Protein AF-A0A2G5UIC1-F1 (afdb_monomer)

Secondary structure (DSSP, 8-state):
-PPPPHHHHHHHHHH-SEEEETTS-EEES-EEEEEETTT-EETTEEHHHHHHHHHS---S-TTSEEEE-TT--EEEGGGEEE---------------------------------------PPP-

Radius of gyration: 24.93 Å; Cα contacts (8 Å, |Δi|>4): 134; chains: 1; bounding box: 72×33×48 Å

Solvent-accessible surface area (backbone atoms only — not comparable to full-atom values): 8379 Å² total; per-residue (Å²): 132,87,79,81,50,73,66,58,54,46,49,57,37,70,76,48,66,62,29,40,34,82,82,72,48,73,38,53,62,44,40,80,37,93,53,29,28,58,72,41,71,46,99,90,38,29,40,44,58,48,42,29,72,75,70,72,45,82,66,91,57,50,78,37,49,18,34,28,34,84,87,68,52,76,42,57,49,93,46,49,51,65,77,81,74,80,83,70,71,87,73,76,83,79,77,82,89,85,84,89,84,86,88,84,86,82,90,81,90,80,89,88,81,83,86,83,73,89,82,84,83,82,84,82,132

Nearest PDB structures (foldseek):
  5w6v-assembly1_A  TM=6.778E-01  e=3.056E-02  Homo sapiens
  4z4e-assembly1_A  TM=6.387E-01  e=1.343E-01  Homo sapiens
  4z4i-assembly1_A  TM=5.946E-01  e=1.107E-01  Homo sapiens
  4z4d-assembly1_A  TM=5.907E-01  e=3.101E-01  Homo sapiens
  4w5o-assembly1_A  TM=5.885E-01  e=4.563E-01  Homo sapiens

pLDDT: mean 73.8, std 20.63, range [31.64, 95.12]

Organism: NCBI:txid1611254

Sequence (125 aa):
MNQSTIDEISNNMAEHDLWYSLTTKIINTPRLSKLKLHTVKVNGRSLSDDIKISYGVDTEHPQSLTVIDKGGHHYALEFVWVRLTDNEEEENLESEDEEEMFEDEEEELFKDYEVFEEEEYEFRR

Mean predicted aligned error: 15.74 Å

Foldseek 3Di:
DDDDDPVRVQVVLQVDQWKAFPVRDTAGSKGWDPDFQQRDDDPRGGNQVVCCVVPVDGDPGRRDTWIAGPVGDTGDPVGMDDDDDPPPDPPPPDDDDDDDDDDDDDDDDDDDDDDPDDDDDDDDD

Structure (mmCIF, N/CA/C/O backbone):
data_AF-A0A2G5UIC1-F1
#
_entry.id   AF-A0A2G5UIC1-F1
#
loop_
_atom_site.group_PDB
_atom_site.id
_atom_site.type_symbol
_atom_site.label_atom_id
_atom_site.label_alt_id
_atom_site.label_comp_id
_atom_site.label_asym_id
_atom_site.label_entity_id
_atom_site.label_seq_id
_atom_site.pdbx_PDB_ins_code
_atom_site.Cartn_x
_atom_site.Cartn_y
_atom_site.Cartn_z
_atom_site.occupancy
_atom_site.B_iso_or_equiv
_atom_site.auth_seq_id
_atom_site.auth_comp_id
_atom_site.auth_asym_id
_atom_site.auth_atom_id
_atom_site.pdbx_PDB_model_num
ATOM 1 N N . MET A 1 1 ? -8.088 21.741 5.957 1.00 46.69 1 MET A N 1
ATOM 2 C CA . MET A 1 1 ? -8.331 20.311 6.234 1.00 46.69 1 MET A CA 1
ATOM 3 C C . MET A 1 1 ? -7.369 19.900 7.333 1.00 46.69 1 MET A C 1
ATOM 5 O O . MET A 1 1 ? -6.188 20.196 7.191 1.00 46.69 1 MET A O 1
ATOM 9 N N . ASN A 1 2 ? -7.853 19.324 8.435 1.00 63.28 2 ASN A N 1
ATOM 10 C CA . ASN A 1 2 ? -6.964 18.761 9.454 1.00 63.28 2 ASN A CA 1
ATOM 11 C C . ASN A 1 2 ? -6.348 17.481 8.890 1.00 63.28 2 ASN A C 1
ATOM 13 O O . ASN A 1 2 ? -7.064 16.634 8.365 1.00 63.28 2 ASN A O 1
ATOM 17 N N . GLN A 1 3 ? -5.025 17.382 8.941 1.00 73.00 3 GLN A N 1
ATOM 18 C CA . GLN A 1 3 ? -4.309 16.191 8.507 1.00 73.00 3 GLN A CA 1
ATOM 19 C C . GLN A 1 3 ? -4.434 15.129 9.600 1.00 73.00 3 GLN A C 1
ATOM 21 O O . GLN A 1 3 ? -4.058 15.395 10.741 1.00 73.00 3 GLN A O 1
ATOM 26 N N . SER A 1 4 ? -4.968 13.955 9.259 1.00 78.06 4 SER A N 1
ATOM 27 C CA . SER A 1 4 ? -5.080 12.846 10.207 1.00 78.06 4 SER A CA 1
ATOM 28 C C . SER A 1 4 ? -3.708 12.373 10.674 1.00 78.06 4 SER A C 1
ATOM 30 O O . SER A 1 4 ? -2.748 12.323 9.895 1.00 78.06 4 SER A O 1
ATOM 32 N N . THR A 1 5 ? -3.607 12.021 11.952 1.00 85.38 5 THR A N 1
ATOM 33 C CA . THR A 1 5 ? -2.365 11.498 12.532 1.00 85.38 5 THR A CA 1
ATOM 34 C C . THR A 1 5 ? -2.133 10.032 12.141 1.00 85.38 5 THR A C 1
ATOM 36 O O . THR A 1 5 ? -3.043 9.318 11.726 1.00 85.38 5 THR A O 1
ATOM 39 N N . ILE A 1 6 ? -0.890 9.552 12.271 1.00 81.19 6 ILE A N 1
ATOM 40 C CA . ILE A 1 6 ? -0.548 8.139 12.011 1.00 81.19 6 ILE A CA 1
ATOM 41 C C . ILE A 1 6 ? -1.331 7.196 12.939 1.00 81.19 6 ILE A C 1
ATOM 43 O O . ILE A 1 6 ? -1.733 6.109 12.516 1.00 81.19 6 ILE A O 1
ATOM 47 N N . ASP A 1 7 ? -1.553 7.616 14.183 1.00 82.69 7 ASP A N 1
ATOM 48 C CA . ASP A 1 7 ? -2.280 6.831 15.178 1.00 82.69 7 ASP A CA 1
ATOM 49 C C . ASP A 1 7 ? -3.768 6.734 14.817 1.00 82.69 7 ASP A C 1
ATOM 51 O O . ASP A 1 7 ? -4.333 5.647 14.867 1.00 82.69 7 ASP A O 1
ATOM 55 N N . GLU A 1 8 ? -4.379 7.825 14.342 1.00 83.69 8 GLU A N 1
ATOM 56 C CA . GLU A 1 8 ? -5.756 7.817 13.822 1.00 83.69 8 GLU A CA 1
ATOM 57 C C . GLU A 1 8 ? -5.919 6.860 12.636 1.00 83.69 8 GLU A C 1
ATOM 59 O O . GLU A 1 8 ? -6.839 6.047 12.620 1.00 83.69 8 GLU A O 1
ATOM 64 N N . ILE A 1 9 ? -4.996 6.898 11.667 1.00 80.25 9 ILE A N 1
ATOM 65 C CA . ILE A 1 9 ? -5.026 5.984 10.513 1.00 80.25 9 ILE A CA 1
ATOM 66 C C . ILE A 1 9 ? -4.903 4.529 10.979 1.00 80.25 9 ILE A C 1
ATOM 68 O O . ILE A 1 9 ? -5.600 3.649 10.476 1.00 80.25 9 ILE A O 1
ATOM 72 N N . SER A 1 10 ? -4.024 4.274 11.949 1.00 80.62 10 SER A N 1
ATOM 73 C CA . SER A 1 10 ? -3.810 2.930 12.491 1.00 80.62 10 SER A CA 1
ATOM 74 C C . SER A 1 10 ? -5.035 2.410 13.248 1.00 80.62 10 SER A C 1
ATOM 76 O O . SER A 1 10 ? -5.351 1.229 13.126 1.00 80.62 10 SER A O 1
ATOM 78 N N . ASN A 1 11 ? -5.735 3.276 13.986 1.00 83.12 11 ASN A N 1
ATOM 79 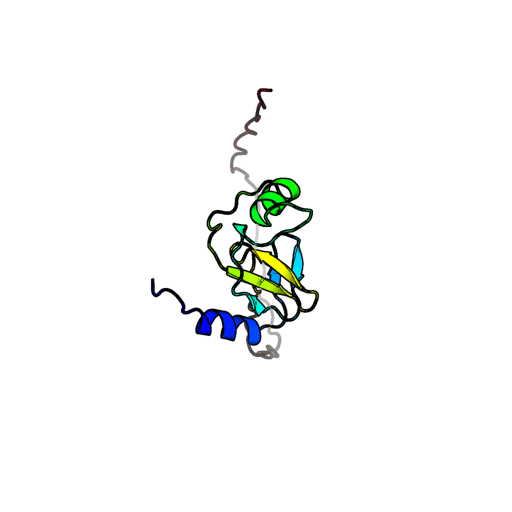C CA . ASN A 1 11 ? -6.969 2.922 14.690 1.00 83.12 11 ASN A CA 1
ATOM 80 C C . ASN A 1 11 ? -8.097 2.597 13.703 1.00 83.12 11 ASN A C 1
ATOM 82 O O . ASN A 1 11 ? -8.680 1.522 13.802 1.00 83.12 11 ASN A O 1
ATOM 86 N N . ASN A 1 12 ? -8.314 3.432 12.681 1.00 80.75 12 ASN A N 1
ATOM 87 C CA . ASN A 1 12 ? -9.315 3.164 11.640 1.00 80.75 12 ASN A CA 1
ATOM 88 C C . ASN A 1 12 ? -9.062 1.819 10.934 1.00 80.75 12 ASN A C 1
ATOM 90 O O . ASN A 1 12 ? -9.995 1.076 10.639 1.00 80.75 12 ASN A O 1
ATOM 94 N N . MET A 1 13 ? -7.792 1.470 10.686 1.00 79.00 13 MET A N 1
ATOM 95 C CA . MET A 1 13 ? -7.415 0.166 10.120 1.00 79.00 13 MET A CA 1
ATOM 96 C C . MET A 1 13 ? -7.750 -1.023 11.018 1.00 79.00 13 MET A C 1
ATOM 98 O O . MET A 1 13 ? -7.955 -2.118 10.501 1.00 79.00 13 MET A O 1
ATOM 102 N N . ALA A 1 14 ? -7.798 -0.829 12.334 1.00 78.75 14 ALA A N 1
ATOM 103 C CA . ALA A 1 14 ? -8.149 -1.876 13.284 1.00 78.75 14 ALA A CA 1
ATOM 104 C C . ALA A 1 14 ? -9.667 -2.035 13.477 1.00 78.75 14 ALA A C 1
ATOM 106 O O . ALA A 1 14 ? -10.101 -3.104 13.896 1.00 78.75 14 ALA A O 1
ATOM 107 N N . GLU A 1 15 ? -10.459 -0.998 13.192 1.00 81.62 15 GLU A N 1
ATOM 108 C CA . GLU A 1 15 ? -11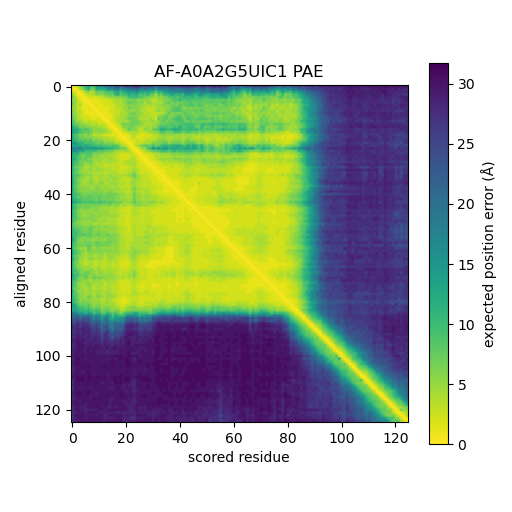.918 -0.995 13.381 1.00 81.62 15 GLU A CA 1
ATOM 109 C C . GLU A 1 15 ? -12.682 -1.695 12.249 1.00 81.62 15 GLU A C 1
ATOM 111 O O . GLU A 1 15 ? -13.792 -2.182 12.460 1.00 81.62 15 GLU A O 1
ATOM 116 N N . HIS A 1 16 ? -12.086 -1.790 11.060 1.00 78.25 16 HIS A N 1
ATOM 117 C CA . HIS A 1 16 ? -12.709 -2.418 9.898 1.00 78.25 16 HIS A CA 1
ATOM 118 C C . HIS A 1 16 ? -11.911 -3.625 9.409 1.00 78.25 16 HIS A C 1
ATOM 120 O O . HIS A 1 16 ? -10.720 -3.522 9.116 1.00 78.25 16 HIS A O 1
ATOM 126 N N . ASP A 1 17 ? -12.592 -4.757 9.232 1.00 70.75 17 ASP A N 1
ATOM 127 C CA . ASP A 1 17 ? -11.952 -6.015 8.831 1.00 70.75 17 ASP A CA 1
ATOM 128 C C . ASP A 1 17 ? -11.717 -6.140 7.317 1.00 70.75 17 ASP A C 1
ATOM 130 O O . ASP A 1 17 ? -10.853 -6.907 6.882 1.00 70.75 17 ASP A O 1
ATOM 134 N N . LEU A 1 18 ? -12.477 -5.395 6.507 1.00 78.38 18 LEU A N 1
ATOM 135 C CA . LEU A 1 18 ? -12.500 -5.525 5.050 1.00 78.38 18 LEU A CA 1
ATOM 136 C C . LEU A 1 18 ? -11.966 -4.271 4.370 1.00 78.38 18 LEU A C 1
ATOM 138 O O . LEU A 1 18 ? -12.665 -3.272 4.215 1.00 78.38 18 LEU A O 1
ATOM 142 N N . TRP A 1 19 ? -10.725 -4.362 3.908 1.00 88.12 19 TRP A N 1
ATOM 143 C CA . TRP A 1 19 ? -10.077 -3.308 3.143 1.00 88.12 19 TRP A CA 1
ATOM 144 C C . TRP A 1 19 ? -9.826 -3.771 1.721 1.00 88.12 19 TRP A C 1
ATOM 146 O O . TRP A 1 19 ? -9.560 -4.941 1.466 1.00 88.12 19 TRP A O 1
ATOM 156 N N . TYR A 1 20 ? -9.900 -2.849 0.782 1.00 87.44 20 TYR A N 1
ATOM 157 C CA . TYR A 1 20 ? -9.743 -3.098 -0.638 1.00 87.44 20 TYR A CA 1
ATOM 158 C C . TYR A 1 20 ? -8.473 -2.425 -1.139 1.00 87.44 20 TYR A C 1
ATOM 160 O O . TYR A 1 20 ? -7.996 -1.447 -0.566 1.00 87.44 20 TYR A O 1
ATOM 168 N N . SER A 1 21 ? -7.919 -2.977 -2.213 1.00 90.00 21 SER A N 1
ATOM 169 C CA . SER A 1 21 ? -6.722 -2.463 -2.872 1.00 90.00 21 SER A CA 1
ATOM 170 C C . SER A 1 21 ? -6.951 -2.311 -4.368 1.00 90.00 21 SER A C 1
ATOM 172 O O . SER A 1 21 ? -7.836 -2.967 -4.923 1.00 90.00 21 SER A O 1
ATOM 174 N N . LEU A 1 22 ? -6.076 -1.552 -5.040 1.00 86.06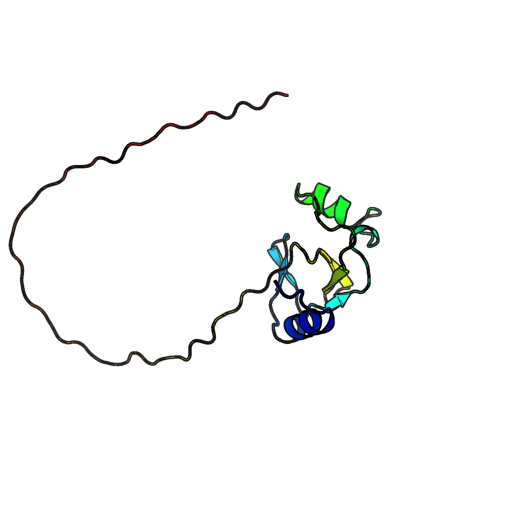 22 LEU A N 1
ATOM 175 C CA . LEU A 1 22 ? -6.035 -1.436 -6.510 1.00 86.06 22 LEU A CA 1
ATOM 176 C C . LEU A 1 22 ? -6.152 -2.786 -7.231 1.00 86.06 22 LEU A C 1
ATOM 178 O O . LEU A 1 22 ? -6.727 -2.890 -8.306 1.00 86.06 22 LEU A O 1
ATOM 182 N N . THR A 1 23 ? -5.609 -3.835 -6.616 1.00 70.12 23 THR A N 1
ATOM 183 C CA . THR A 1 23 ? -5.552 -5.191 -7.171 1.00 70.12 23 THR A CA 1
ATOM 184 C C . THR A 1 23 ? -6.875 -5.957 -7.065 1.00 70.12 23 THR A C 1
ATOM 186 O O . THR A 1 23 ? -6.885 -7.159 -7.315 1.00 70.12 23 THR A O 1
ATOM 189 N N . THR A 1 24 ? -7.945 -5.291 -6.605 1.00 60.41 24 THR A N 1
ATOM 190 C CA . THR A 1 24 ? -9.275 -5.825 -6.239 1.00 60.41 24 THR A CA 1
ATOM 191 C C . THR A 1 24 ? -9.268 -6.945 -5.195 1.00 60.41 24 THR A C 1
ATOM 193 O O . THR A 1 24 ? -10.323 -7.431 -4.788 1.00 60.41 24 THR A O 1
ATOM 196 N N . LYS A 1 25 ? -8.091 -7.314 -4.676 1.00 78.62 25 LYS A N 1
ATOM 197 C CA . LYS A 1 25 ? -7.949 -8.223 -3.542 1.00 78.62 25 LYS A CA 1
ATOM 198 C C . LYS A 1 25 ? -8.331 -7.519 -2.250 1.00 78.62 25 LYS A C 1
ATOM 200 O O . LYS A 1 25 ? -7.868 -6.407 -1.977 1.00 78.62 25 LYS A O 1
ATOM 205 N N . ILE A 1 26 ? -9.123 -8.230 -1.453 1.00 85.56 26 ILE A N 1
ATOM 206 C CA . ILE A 1 26 ? -9.422 -7.872 -0.072 1.00 85.56 26 ILE A CA 1
ATOM 207 C C . ILE A 1 26 ? -8.147 -8.051 0.762 1.00 85.56 26 ILE A C 1
ATOM 209 O O . ILE A 1 26 ? -7.544 -9.127 0.779 1.00 85.56 26 ILE A O 1
ATO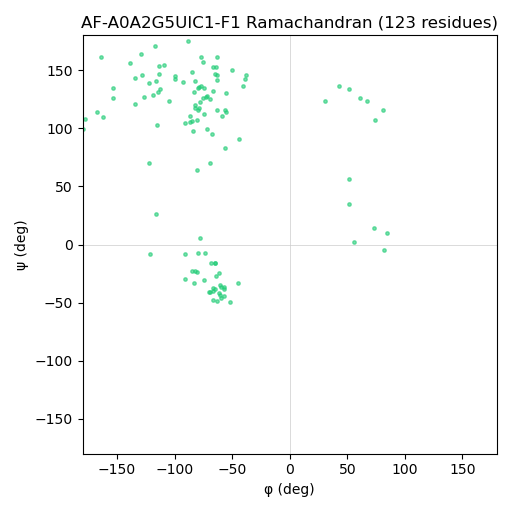M 213 N N . ILE A 1 27 ? -7.747 -6.990 1.454 1.00 88.06 27 ILE A N 1
ATOM 214 C CA . ILE A 1 27 ? -6.681 -6.972 2.448 1.00 88.06 27 ILE A CA 1
ATOM 215 C C . ILE A 1 27 ? -7.308 -7.356 3.788 1.00 88.06 27 ILE A C 1
ATOM 217 O O . ILE A 1 27 ? -7.992 -6.558 4.423 1.00 88.06 27 ILE A O 1
ATOM 221 N N . ASN A 1 28 ? -7.055 -8.585 4.227 1.00 84.00 28 ASN A N 1
ATOM 222 C CA . ASN A 1 28 ? -7.494 -9.041 5.542 1.00 84.00 28 ASN A CA 1
ATOM 223 C C . ASN A 1 28 ? -6.540 -8.530 6.625 1.00 84.00 28 ASN A C 1
ATOM 225 O O . ASN A 1 28 ? -5.319 -8.695 6.506 1.00 84.00 28 ASN A O 1
ATOM 229 N N . THR A 1 29 ? -7.091 -8.014 7.726 1.00 84.88 29 THR A N 1
ATOM 230 C CA . THR A 1 29 ? -6.328 -7.543 8.899 1.00 84.88 29 THR A CA 1
ATOM 231 C C . THR A 1 29 ? -5.203 -6.563 8.523 1.00 84.88 29 THR A C 1
ATOM 233 O O . THR A 1 29 ? -4.029 -6.847 8.793 1.00 84.88 29 THR A O 1
ATOM 236 N N . PRO A 1 30 ? -5.518 -5.448 7.839 1.00 90.69 30 PRO A N 1
ATOM 237 C CA . PRO A 1 30 ? -4.502 -4.504 7.392 1.00 90.69 30 PRO A CA 1
ATOM 238 C C . PRO A 1 30 ? -3.773 -3.886 8.580 1.00 90.69 30 PRO A C 1
ATOM 240 O O . PRO A 1 30 ? -4.340 -3.630 9.642 1.00 90.69 30 PRO A O 1
ATOM 243 N N . ARG A 1 31 ? -2.484 -3.619 8.392 1.00 90.44 31 ARG A N 1
ATOM 244 C CA . ARG A 1 31 ? -1.680 -2.872 9.357 1.00 90.44 31 ARG A CA 1
ATOM 245 C C . ARG A 1 31 ? -0.846 -1.839 8.639 1.00 90.44 31 ARG A C 1
ATOM 247 O O . ARG A 1 31 ? -0.300 -2.105 7.569 1.00 90.44 31 ARG A O 1
ATOM 254 N N . LEU A 1 32 ? -0.679 -0.683 9.260 1.00 91.62 32 LEU A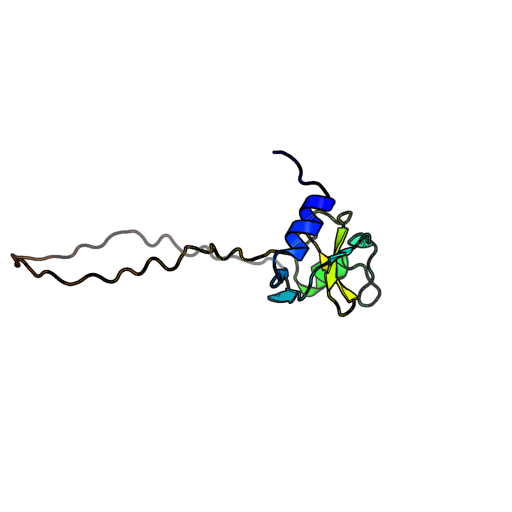 N 1
ATOM 255 C CA . LEU A 1 32 ? 0.242 0.316 8.753 1.00 91.62 32 LEU A CA 1
ATOM 256 C C . LEU A 1 32 ? 1.689 -0.135 9.004 1.00 91.62 32 LEU A C 1
ATOM 258 O O . LEU A 1 32 ? 2.081 -0.466 10.125 1.00 91.62 32 LEU A O 1
ATOM 262 N N . SER A 1 33 ? 2.498 -0.155 7.950 1.00 91.62 33 SER A N 1
ATOM 263 C CA . SER A 1 33 ? 3.921 -0.470 8.009 1.00 91.62 33 SER A CA 1
ATOM 264 C C . SER A 1 33 ? 4.759 0.801 7.993 1.00 91.62 33 SER A C 1
ATOM 266 O O . SER A 1 33 ? 4.457 1.760 7.290 1.00 91.62 33 SER A O 1
ATOM 268 N N . LYS A 1 34 ? 5.885 0.788 8.713 1.00 90.88 34 LYS A N 1
ATOM 269 C CA . LYS A 1 34 ? 6.866 1.888 8.703 1.00 90.88 34 LYS A CA 1
ATOM 270 C C . LYS A 1 34 ? 7.694 1.946 7.412 1.00 90.88 34 LYS A C 1
ATOM 272 O O . LYS A 1 34 ? 8.477 2.877 7.233 1.00 90.88 34 LYS A O 1
ATOM 277 N N . LEU A 1 35 ? 7.566 0.947 6.535 1.00 93.19 35 LEU A N 1
ATOM 278 C CA . LEU A 1 35 ? 8.282 0.906 5.264 1.00 93.19 35 LEU A CA 1
ATOM 279 C C . LEU A 1 35 ? 7.615 1.815 4.235 1.00 93.19 35 LEU A C 1
ATOM 281 O O . LEU A 1 35 ? 6.394 1.803 4.071 1.00 93.19 35 LEU A O 1
ATOM 285 N N . LYS A 1 36 ? 8.449 2.569 3.519 1.00 93.81 36 LYS A N 1
ATOM 286 C CA . LYS A 1 36 ? 8.016 3.498 2.476 1.00 93.81 36 LYS A CA 1
ATOM 287 C C . LYS A 1 36 ? 7.837 2.785 1.144 1.00 93.81 36 LYS A C 1
ATOM 289 O O . LYS A 1 36 ? 8.618 1.886 0.822 1.00 93.81 36 LYS A O 1
ATOM 294 N N . LEU A 1 37 ? 6.899 3.259 0.333 1.00 93.19 37 LEU A N 1
ATOM 295 C CA . LEU A 1 37 ? 6.521 2.647 -0.941 1.00 93.19 37 LEU A CA 1
ATOM 296 C C . LEU A 1 37 ? 7.712 2.372 -1.882 1.00 93.19 37 LEU A C 1
ATOM 298 O O . LEU A 1 37 ? 7.905 1.236 -2.310 1.00 93.19 37 LEU A O 1
ATOM 302 N N . HIS A 1 38 ? 8.586 3.355 -2.117 1.00 93.50 38 HIS A N 1
ATOM 303 C CA . HIS A 1 38 ? 9.770 3.184 -2.980 1.00 93.50 38 HIS A CA 1
ATOM 304 C C . HIS A 1 38 ? 10.860 2.246 -2.409 1.00 93.50 38 HIS A C 1
ATOM 306 O O . HIS A 1 38 ? 11.766 1.826 -3.134 1.00 93.50 38 HIS A O 1
ATOM 312 N N . THR A 1 39 ? 10.818 1.937 -1.105 1.00 95.12 39 THR A N 1
ATOM 313 C CA . THR A 1 39 ? 11.824 1.087 -0.436 1.00 95.12 39 THR A CA 1
ATOM 314 C C . THR A 1 39 ? 11.451 -0.388 -0.429 1.00 95.12 39 THR A C 1
ATOM 316 O O . THR A 1 39 ? 12.339 -1.240 -0.445 1.00 95.12 39 THR A O 1
ATOM 319 N N . VAL A 1 40 ? 10.153 -0.697 -0.428 1.00 94.38 40 VAL A N 1
ATOM 320 C CA . VAL A 1 40 ? 9.659 -2.075 -0.440 1.00 94.38 40 VAL A CA 1
ATOM 321 C C . VAL A 1 40 ? 10.028 -2.729 -1.765 1.00 94.38 40 VAL A C 1
ATOM 323 O O . VAL A 1 40 ? 9.823 -2.137 -2.824 1.00 94.38 40 VAL A O 1
ATOM 326 N N . LYS A 1 41 ? 10.580 -3.946 -1.708 1.00 93.88 41 LYS A N 1
ATOM 327 C CA . LYS A 1 41 ? 10.993 -4.699 -2.893 1.00 93.88 41 LYS A CA 1
ATOM 328 C C . LYS A 1 41 ? 10.027 -5.832 -3.205 1.00 93.88 41 LYS A C 1
ATOM 330 O O . LYS A 1 41 ? 9.833 -6.718 -2.381 1.00 93.88 41 LYS A O 1
ATOM 335 N N . VAL A 1 42 ? 9.493 -5.827 -4.422 1.00 88.56 42 VAL A N 1
ATOM 336 C CA . VAL A 1 42 ? 8.659 -6.894 -4.986 1.00 88.56 42 VAL A CA 1
ATOM 337 C C . VAL A 1 42 ? 9.280 -7.290 -6.318 1.00 88.56 42 VAL A C 1
ATOM 339 O O . VAL A 1 42 ? 9.595 -6.429 -7.135 1.00 88.56 42 VAL A O 1
ATOM 342 N N . ASN A 1 43 ? 9.553 -8.583 -6.515 1.00 88.31 43 ASN A N 1
ATOM 343 C CA . ASN A 1 43 ? 10.197 -9.099 -7.732 1.00 88.31 43 ASN A CA 1
ATOM 344 C C . ASN A 1 43 ? 11.506 -8.365 -8.116 1.00 88.31 43 ASN A C 1
ATOM 346 O O . ASN A 1 43 ? 11.802 -8.165 -9.291 1.00 88.31 43 ASN A O 1
ATOM 350 N N . GLY A 1 44 ? 12.290 -7.926 -7.122 1.00 92.38 44 GLY A N 1
ATOM 351 C CA . GLY A 1 44 ? 13.578 -7.243 -7.323 1.00 92.38 44 GLY A CA 1
ATOM 352 C C . GLY A 1 44 ? 13.507 -5.738 -7.629 1.00 92.38 44 GLY A C 1
ATOM 353 O O . GLY A 1 44 ? 14.547 -5.082 -7.661 1.00 92.38 44 GLY A O 1
ATOM 354 N N . ARG A 1 45 ? 12.313 -5.157 -7.783 1.00 93.88 45 ARG A N 1
ATOM 355 C CA . ARG A 1 45 ? 12.087 -3.718 -8.031 1.00 93.88 45 ARG A CA 1
ATOM 356 C C . ARG A 1 45 ? 11.303 -3.070 -6.897 1.00 93.88 45 ARG A C 1
ATOM 358 O O . ARG A 1 45 ? 10.878 -3.766 -5.979 1.00 93.88 45 ARG A O 1
ATOM 365 N N . SER A 1 46 ? 11.187 -1.740 -6.900 1.00 94.94 46 SER A N 1
ATOM 366 C CA . SER A 1 46 ? 10.363 -1.067 -5.889 1.00 94.94 46 SER A CA 1
ATOM 367 C C . SER A 1 46 ? 8.881 -1.406 -6.080 1.00 94.94 46 SER A C 1
ATOM 369 O O . SER A 1 46 ? 8.454 -1.695 -7.198 1.00 94.94 46 SER A O 1
ATOM 371 N N . LEU A 1 47 ? 8.093 -1.363 -5.004 1.00 94.12 47 LEU A N 1
ATOM 372 C CA . LEU A 1 47 ? 6.647 -1.576 -5.087 1.00 94.12 47 LEU A CA 1
ATOM 373 C C . LEU A 1 47 ? 5.971 -0.522 -5.983 1.00 94.12 47 LEU A C 1
ATOM 375 O O . LEU A 1 47 ? 5.066 -0.871 -6.730 1.00 94.12 47 LEU A O 1
ATOM 379 N N . SER A 1 48 ? 6.445 0.730 -5.988 1.00 93.94 48 SER A N 1
ATOM 380 C CA . SER A 1 48 ? 5.951 1.757 -6.921 1.00 93.94 48 SER A CA 1
ATOM 381 C C . SER A 1 48 ? 6.182 1.384 -8.387 1.00 93.94 48 SER A C 1
ATOM 383 O O . SER A 1 48 ? 5.268 1.502 -9.199 1.00 93.94 48 SER A O 1
ATOM 385 N N . ASP A 1 49 ? 7.369 0.868 -8.723 1.00 94.44 49 ASP A N 1
ATOM 386 C CA . ASP A 1 49 ? 7.659 0.428 -10.094 1.00 94.44 49 ASP A CA 1
ATOM 387 C C . ASP A 1 49 ? 6.807 -0.786 -10.476 1.00 94.44 49 ASP A C 1
ATOM 389 O O . ASP A 1 49 ? 6.334 -0.893 -11.605 1.00 94.44 49 ASP A O 1
ATOM 393 N N . ASP A 1 50 ? 6.616 -1.720 -9.540 1.00 93.88 50 ASP A N 1
ATOM 394 C CA . ASP A 1 50 ? 5.805 -2.913 -9.773 1.00 93.88 50 ASP A CA 1
ATOM 395 C C . ASP A 1 50 ? 4.329 -2.561 -10.003 1.00 93.88 50 ASP A C 1
ATOM 397 O O . ASP A 1 50 ? 3.707 -3.138 -10.897 1.00 93.88 50 ASP A O 1
ATOM 401 N N . ILE A 1 51 ? 3.795 -1.568 -9.280 1.00 92.56 51 ILE A N 1
ATOM 402 C CA . ILE A 1 51 ? 2.440 -1.040 -9.492 1.00 92.56 51 ILE A CA 1
ATOM 403 C C . ILE A 1 51 ? 2.316 -0.418 -10.882 1.00 92.56 51 ILE A C 1
ATOM 405 O O . ILE A 1 51 ? 1.404 -0.780 -11.626 1.00 92.56 51 ILE A O 1
ATOM 409 N N . LYS A 1 52 ? 3.260 0.447 -11.271 1.00 93.25 52 LYS A N 1
ATOM 410 C CA . LYS A 1 52 ? 3.261 1.070 -12.600 1.00 93.25 52 LYS A CA 1
ATOM 411 C C . LYS A 1 52 ? 3.278 0.031 -13.715 1.00 93.25 52 LYS A C 1
ATOM 413 O O . LYS A 1 52 ? 2.531 0.146 -14.680 1.00 93.25 52 LYS A O 1
ATOM 418 N N . ILE A 1 53 ? 4.112 -0.997 -13.582 1.00 94.19 53 ILE A N 1
ATOM 419 C CA . ILE A 1 53 ? 4.248 -2.049 -14.595 1.00 94.19 53 ILE A CA 1
ATOM 420 C C . ILE A 1 53 ? 3.005 -2.943 -14.648 1.00 94.19 53 ILE A C 1
ATOM 422 O O . ILE A 1 53 ? 2.587 -3.332 -15.735 1.00 94.19 53 ILE A O 1
ATOM 426 N N . SER A 1 54 ? 2.432 -3.286 -13.496 1.00 92.00 54 SER A N 1
ATOM 427 C CA . SER A 1 54 ? 1.333 -4.255 -13.419 1.00 92.00 54 SER A CA 1
ATOM 428 C C . SER A 1 54 ? -0.033 -3.638 -13.707 1.00 92.00 54 SER A C 1
ATOM 430 O O . SER A 1 54 ? -0.895 -4.314 -14.260 1.00 92.00 54 SER A O 1
ATOM 432 N N . TYR A 1 55 ? -0.233 -2.371 -13.336 1.00 91.62 55 TYR A N 1
ATOM 433 C CA . TYR A 1 55 ? -1.536 -1.699 -13.396 1.00 91.62 55 TYR A CA 1
ATOM 434 C C . TYR A 1 55 ? -1.542 -0.449 -14.280 1.00 91.62 55 TYR A C 1
ATOM 436 O O . TYR A 1 55 ? -2.608 0.101 -14.529 1.00 91.62 55 TYR A O 1
ATOM 444 N N . GLY A 1 56 ? -0.385 0.011 -14.768 1.00 93.75 56 GLY A N 1
ATOM 445 C CA . GLY A 1 56 ? -0.297 1.194 -15.630 1.00 93.75 56 GLY A CA 1
ATOM 446 C C . GLY A 1 56 ? -0.520 2.523 -14.905 1.00 93.75 56 GLY A C 1
ATOM 447 O O . GLY A 1 56 ? -0.734 3.534 -15.565 1.00 93.75 56 GLY A O 1
ATOM 448 N N . VAL A 1 57 ? -0.477 2.531 -13.567 1.00 92.69 57 VAL A N 1
ATOM 449 C CA . VAL A 1 57 ? -0.746 3.714 -12.735 1.00 92.69 57 VAL A CA 1
ATOM 450 C C . VAL A 1 57 ? 0.522 4.158 -12.014 1.00 92.69 57 VAL A C 1
ATOM 452 O O . VAL A 1 57 ? 1.239 3.341 -11.434 1.00 92.69 57 VAL A O 1
ATOM 455 N N . ASP A 1 58 ? 0.792 5.460 -12.043 1.00 93.00 58 ASP A N 1
ATOM 456 C CA . ASP A 1 58 ? 1.889 6.075 -11.303 1.00 93.00 58 ASP A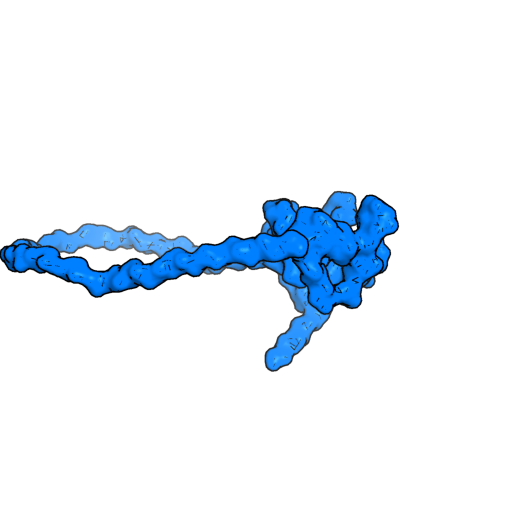 CA 1
ATOM 457 C C . ASP A 1 58 ? 1.503 6.341 -9.843 1.00 93.00 58 ASP A C 1
ATOM 459 O O . ASP A 1 58 ? 0.389 6.757 -9.537 1.00 93.00 58 ASP A O 1
ATOM 463 N N . THR A 1 59 ? 2.447 6.113 -8.931 1.00 91.75 59 THR A N 1
ATOM 464 C CA . THR A 1 59 ? 2.286 6.436 -7.508 1.00 91.75 59 THR A CA 1
ATOM 465 C C . THR A 1 59 ? 2.593 7.909 -7.281 1.00 91.75 59 THR A C 1
ATOM 467 O O . THR A 1 59 ? 3.724 8.339 -7.534 1.00 91.75 59 THR A O 1
ATOM 470 N N . GLU A 1 60 ? 1.636 8.675 -6.769 1.00 94.56 60 GLU A N 1
ATOM 471 C CA . GLU A 1 60 ? 1.823 10.105 -6.504 1.00 94.56 60 GLU A CA 1
ATOM 472 C C . GLU A 1 60 ? 2.700 10.331 -5.267 1.00 94.56 60 GLU A C 1
ATOM 474 O O . GLU A 1 60 ? 3.473 11.291 -5.201 1.00 94.56 60 GLU A O 1
ATOM 479 N N . HIS A 1 61 ? 2.642 9.406 -4.301 1.00 92.19 61 HIS A N 1
ATOM 480 C CA . HIS A 1 61 ? 3.304 9.555 -3.009 1.00 92.19 61 HIS A CA 1
ATOM 481 C C . HIS A 1 61 ? 4.302 8.418 -2.707 1.00 92.19 61 HIS A C 1
ATOM 483 O O . HIS A 1 61 ? 4.122 7.643 -1.763 1.00 92.19 61 HIS A O 1
ATOM 489 N N . PRO A 1 62 ? 5.448 8.334 -3.412 1.00 90.31 62 PRO A N 1
ATOM 490 C CA . PRO A 1 62 ? 6.427 7.247 -3.243 1.00 90.31 62 PRO A CA 1
ATOM 491 C C . PRO A 1 62 ? 7.112 7.213 -1.862 1.00 90.31 62 PRO A C 1
ATOM 493 O O . PRO A 1 62 ? 7.754 6.224 -1.487 1.00 90.31 62 PRO A O 1
ATOM 496 N N . GLN A 1 63 ? 7.019 8.301 -1.094 1.00 92.12 63 GLN A N 1
ATOM 497 C CA . GLN A 1 63 ? 7.543 8.397 0.272 1.00 92.12 63 GLN A CA 1
ATOM 498 C C . GLN A 1 63 ? 6.522 7.992 1.342 1.00 92.12 63 GLN A C 1
ATOM 500 O O . GLN A 1 63 ? 6.909 7.877 2.508 1.00 92.12 63 GLN A O 1
ATOM 505 N N . SER A 1 64 ? 5.263 7.762 0.962 1.00 91.44 64 SER A N 1
ATOM 506 C CA . SER A 1 64 ? 4.216 7.324 1.879 1.00 91.44 64 SER A CA 1
ATOM 507 C C . SER A 1 64 ? 4.506 5.945 2.449 1.00 91.44 64 SER A C 1
ATOM 509 O O . SER A 1 64 ? 5.194 5.114 1.845 1.00 91.44 64 SER A O 1
ATOM 511 N N . LEU A 1 65 ? 3.965 5.724 3.644 1.00 93.06 65 LEU A N 1
ATOM 512 C CA . LEU A 1 65 ? 3.944 4.424 4.293 1.00 93.06 65 LEU A CA 1
ATOM 513 C C . LEU A 1 65 ? 3.132 3.418 3.472 1.00 93.06 65 LEU A C 1
ATOM 515 O O . LEU A 1 65 ? 2.326 3.780 2.613 1.00 93.06 65 LEU A O 1
ATOM 519 N N . THR A 1 66 ? 3.359 2.142 3.753 1.00 93.69 66 THR A N 1
ATOM 520 C CA . THR A 1 66 ? 2.655 1.036 3.101 1.00 93.69 66 THR A CA 1
ATOM 521 C C . THR A 1 66 ? 1.695 0.366 4.069 1.00 93.69 66 THR A C 1
ATOM 523 O O . THR A 1 66 ? 1.897 0.396 5.282 1.00 93.69 66 THR A O 1
ATOM 526 N N . VAL A 1 67 ? 0.660 -0.264 3.529 1.00 93.06 67 VAL A N 1
ATOM 527 C CA . VAL A 1 67 ? -0.212 -1.178 4.271 1.00 93.06 67 VAL A CA 1
ATOM 528 C C . VAL A 1 67 ? 0.332 -2.587 4.095 1.00 93.06 67 VAL A C 1
ATOM 530 O O . VAL A 1 67 ? 0.783 -2.928 3.005 1.00 93.06 67 VAL A O 1
ATOM 533 N N . ILE A 1 68 ? 0.324 -3.398 5.147 1.00 92.62 68 ILE A N 1
ATOM 534 C CA . ILE A 1 68 ? 0.760 -4.793 5.101 1.00 92.62 68 ILE A CA 1
ATOM 535 C C . ILE A 1 68 ? -0.368 -5.720 5.554 1.00 92.62 68 ILE A C 1
ATOM 537 O O . ILE A 1 68 ? -1.080 -5.409 6.511 1.00 92.62 68 ILE A O 1
ATOM 541 N N . ASP A 1 69 ? -0.526 -6.852 4.872 1.00 90.81 69 ASP A N 1
ATOM 542 C CA . ASP A 1 69 ? -1.422 -7.925 5.311 1.00 90.81 69 ASP A CA 1
ATOM 543 C C . ASP A 1 69 ? -0.720 -8.922 6.250 1.00 90.81 69 ASP A C 1
ATOM 545 O O . ASP A 1 69 ? 0.493 -8.881 6.478 1.00 90.81 69 ASP A O 1
ATOM 549 N N . LYS A 1 70 ? -1.485 -9.876 6.789 1.00 87.62 70 LYS A N 1
ATOM 550 C CA . LYS A 1 70 ? -0.948 -10.961 7.627 1.00 87.62 70 LYS A CA 1
ATOM 551 C C . LYS A 1 70 ? 0.051 -11.870 6.892 1.00 87.62 70 LYS A C 1
ATOM 553 O O . LYS A 1 70 ? 0.875 -12.510 7.542 1.00 87.62 70 LYS A O 1
ATOM 558 N N . GLY A 1 71 ? -0.032 -11.947 5.564 1.00 88.44 71 GLY A N 1
ATOM 559 C CA . GLY A 1 71 ? 0.889 -12.703 4.712 1.00 88.44 71 GLY A CA 1
ATOM 560 C C . GLY A 1 71 ? 2.213 -11.983 4.444 1.00 88.44 71 GLY A C 1
ATOM 561 O O . GLY A 1 71 ? 3.122 -12.589 3.884 1.00 88.44 71 GLY A O 1
ATOM 562 N N . GLY A 1 72 ? 2.343 -10.721 4.861 1.00 89.19 72 GLY A N 1
ATOM 563 C CA . GLY A 1 72 ? 3.519 -9.896 4.615 1.00 89.19 72 GLY A CA 1
ATOM 564 C C . GLY A 1 72 ? 3.515 -9.191 3.256 1.00 89.19 72 GLY A C 1
ATOM 565 O O . GLY A 1 72 ? 4.539 -8.627 2.871 1.00 89.19 72 GLY A O 1
ATOM 566 N N . HIS A 1 73 ? 2.401 -9.203 2.518 1.00 91.25 73 HIS A N 1
ATOM 567 C CA . HIS A 1 73 ? 2.288 -8.453 1.270 1.00 91.25 73 HIS A CA 1
ATOM 568 C C . HIS A 1 73 ? 2.064 -6.979 1.567 1.00 91.25 73 HIS A C 1
ATOM 570 O O . HIS A 1 73 ? 1.260 -6.624 2.427 1.00 91.25 73 HIS A O 1
ATOM 576 N N . HIS A 1 74 ? 2.770 -6.133 0.825 1.00 92.88 74 HIS A N 1
ATOM 577 C CA . HIS A 1 74 ? 2.688 -4.689 0.949 1.00 92.88 74 HIS A CA 1
ATOM 578 C C . HIS A 1 74 ? 1.798 -4.084 -0.136 1.00 92.88 74 HIS A C 1
ATOM 580 O O . HIS A 1 74 ? 1.858 -4.481 -1.299 1.00 92.88 74 HIS A O 1
ATOM 586 N N . TYR A 1 75 ? 1.047 -3.061 0.252 1.00 93.06 75 TYR A N 1
ATOM 587 C CA . TYR A 1 75 ? 0.132 -2.299 -0.584 1.00 93.06 75 TYR A CA 1
ATOM 588 C C . TYR A 1 75 ? 0.433 -0.803 -0.427 1.00 93.06 75 TYR A C 1
ATOM 590 O O . TYR A 1 75 ? 0.828 -0.340 0.650 1.00 93.06 75 TYR A O 1
ATOM 598 N N . ALA A 1 76 ? 0.266 -0.036 -1.502 1.00 92.94 76 ALA A N 1
ATOM 599 C CA . ALA A 1 76 ? 0.387 1.417 -1.451 1.00 92.94 76 ALA A CA 1
ATOM 600 C C . ALA A 1 76 ? -0.854 2.015 -0.782 1.00 92.94 76 ALA A C 1
ATOM 602 O O . ALA A 1 76 ? -1.968 1.748 -1.222 1.00 92.94 76 ALA A O 1
ATOM 603 N N . LEU A 1 77 ? -0.659 2.832 0.258 1.00 91.38 77 LEU A N 1
ATOM 604 C CA . LEU A 1 77 ? -1.759 3.425 1.026 1.00 91.38 77 LEU A CA 1
ATOM 605 C C . LEU A 1 77 ? -2.719 4.249 0.152 1.00 91.38 77 LEU A C 1
ATOM 607 O O . LEU A 1 77 ? -3.921 4.212 0.371 1.00 91.38 77 LEU A O 1
ATOM 611 N N . GLU A 1 78 ? -2.193 4.952 -0.852 1.00 90.56 78 GLU A N 1
ATOM 612 C CA . GLU A 1 78 ? -2.979 5.796 -1.767 1.00 90.56 78 GLU A CA 1
ATOM 6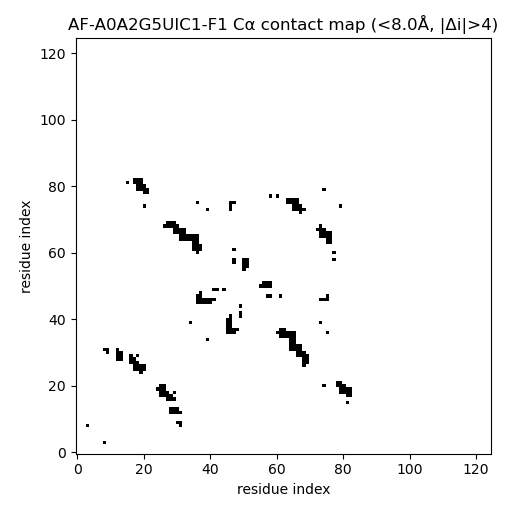13 C C . GLU A 1 78 ? -3.970 5.014 -2.643 1.00 90.56 78 GLU A C 1
ATOM 615 O O . GLU A 1 78 ? -4.899 5.600 -3.187 1.00 90.56 78 GLU A O 1
ATOM 620 N N . PHE A 1 79 ? -3.815 3.690 -2.741 1.00 92.38 79 PHE A N 1
ATOM 621 C CA . PHE A 1 79 ? -4.743 2.820 -3.464 1.00 92.38 79 PHE A CA 1
ATOM 622 C C . PHE A 1 79 ? -5.445 1.816 -2.553 1.00 92.38 79 PHE A C 1
ATOM 624 O O . PHE A 1 79 ? -5.807 0.724 -2.999 1.00 92.38 79 PHE A O 1
ATOM 631 N N . VAL A 1 80 ? -5.582 2.152 -1.273 1.00 91.50 80 VAL A N 1
ATOM 632 C CA . VAL A 1 80 ? -6.289 1.343 -0.286 1.00 91.50 80 VAL A CA 1
ATOM 633 C C . VAL A 1 80 ? -7.522 2.102 0.187 1.00 91.50 80 VAL A C 1
ATOM 635 O O . VAL A 1 80 ? -7.437 3.271 0.551 1.00 91.50 80 VAL A O 1
ATOM 638 N N . TRP A 1 81 ? -8.671 1.431 0.192 1.00 88.94 81 TRP A N 1
ATOM 639 C CA . TRP A 1 81 ? -9.938 2.003 0.648 1.00 88.94 81 TRP A CA 1
ATOM 640 C C . TRP A 1 81 ? -10.730 0.988 1.467 1.00 88.94 81 TRP A C 1
ATOM 642 O O . TRP A 1 81 ? -10.563 -0.220 1.324 1.00 88.94 81 TRP A O 1
ATOM 652 N N . VAL A 1 82 ? -11.610 1.482 2.326 1.00 86.25 82 VAL A N 1
ATOM 653 C CA . VAL A 1 82 ? -12.554 0.678 3.103 1.00 86.25 82 VAL A CA 1
ATOM 654 C C . VAL A 1 82 ? -13.961 1.052 2.666 1.00 86.25 82 VAL A C 1
ATOM 656 O O . VAL A 1 82 ? -14.243 2.222 2.404 1.00 86.25 82 VAL A O 1
ATOM 659 N N . ARG A 1 83 ? -14.848 0.062 2.556 1.00 75.88 83 ARG A N 1
ATOM 660 C CA . ARG A 1 83 ? -16.276 0.343 2.420 1.00 75.88 83 ARG A CA 1
ATOM 661 C C . ARG A 1 83 ? -16.840 0.491 3.823 1.00 75.88 83 ARG A C 1
ATOM 663 O O . ARG A 1 83 ? -16.926 -0.494 4.549 1.00 75.88 83 ARG A O 1
ATOM 670 N N . LEU A 1 84 ? -17.213 1.710 4.183 1.00 73.88 84 LEU A N 1
ATOM 671 C CA . LEU A 1 84 ? -18.037 1.942 5.358 1.00 73.88 84 LEU A CA 1
ATOM 672 C C . LEU A 1 84 ? -19.450 1.492 4.980 1.00 73.88 84 LEU A C 1
ATOM 674 O O . LEU A 1 84 ? -20.048 2.034 4.052 1.00 73.88 84 LEU A O 1
ATOM 678 N N . THR A 1 85 ? -19.938 0.421 5.593 1.00 64.69 85 THR A N 1
ATOM 679 C CA . THR A 1 85 ? -21.380 0.192 5.640 1.00 64.69 85 THR A CA 1
ATOM 680 C C . THR A 1 85 ? -21.892 1.082 6.752 1.00 64.69 85 THR A C 1
ATOM 682 O O . THR A 1 85 ? -21.484 0.894 7.900 1.00 64.69 85 THR A O 1
ATOM 685 N N . ASP A 1 86 ? -22.731 2.059 6.416 1.00 57.94 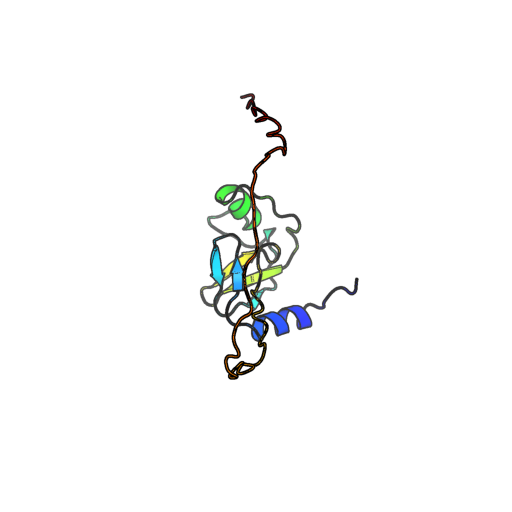86 ASP A N 1
ATOM 686 C CA . ASP A 1 86 ? -23.536 2.710 7.436 1.00 57.94 86 ASP A CA 1
ATOM 687 C C . ASP A 1 86 ? -24.316 1.585 8.121 1.00 57.94 86 ASP A C 1
ATOM 689 O O . ASP A 1 86 ? -25.083 0.865 7.479 1.00 57.94 86 ASP A O 1
ATOM 693 N N . ASN A 1 87 ? -24.050 1.361 9.408 1.00 50.06 87 ASN A N 1
ATOM 694 C CA . ASN A 1 87 ? -24.992 0.654 10.263 1.00 50.06 87 ASN A CA 1
ATOM 695 C C . ASN A 1 87 ? -26.186 1.602 10.429 1.00 50.06 87 ASN A C 1
ATOM 697 O O . ASN A 1 87 ? -26.362 2.203 11.487 1.00 50.06 87 ASN A O 1
ATOM 701 N N . GLU A 1 88 ? -26.957 1.802 9.361 1.00 46.94 88 GLU A N 1
ATOM 702 C CA . GLU A 1 88 ? -28.345 2.181 9.529 1.00 46.94 88 GLU A CA 1
ATOM 703 C C . GLU A 1 88 ? -28.979 0.999 10.252 1.00 46.94 88 GLU A C 1
ATOM 705 O O . GLU A 1 88 ? -28.930 -0.148 9.800 1.00 46.94 88 GLU A O 1
ATOM 710 N N . GLU A 1 89 ? -29.428 1.285 11.468 1.00 42.00 89 GLU A N 1
ATOM 711 C CA . GLU A 1 89 ? -30.304 0.427 12.238 1.00 42.00 89 GLU A CA 1
ATOM 712 C C . GLU A 1 89 ? -31.357 -0.165 11.293 1.00 42.00 89 GLU A C 1
ATOM 714 O O . GLU A 1 89 ? -31.885 0.536 10.430 1.00 42.00 89 GLU A O 1
ATOM 719 N N . GLU A 1 90 ? -31.638 -1.460 11.432 1.00 47.41 90 GLU A N 1
ATOM 720 C CA . GLU A 1 90 ? -32.827 -2.084 10.858 1.00 47.41 90 GLU A CA 1
ATOM 721 C C . GLU A 1 90 ? -34.068 -1.336 11.385 1.00 47.41 90 GLU A C 1
ATOM 723 O O . GLU A 1 90 ? -34.695 -1.751 12.362 1.00 47.41 90 GLU A O 1
ATOM 728 N N . GLU A 1 91 ? -34.435 -0.207 10.773 1.00 42.59 91 GLU A N 1
ATOM 729 C CA . GLU A 1 91 ? -35.781 0.330 10.881 1.00 42.59 91 GLU A CA 1
ATOM 730 C C . GLU A 1 91 ? -36.680 -0.657 10.142 1.00 42.59 91 GLU A C 1
ATOM 732 O O . GLU A 1 91 ? -36.810 -0.653 8.918 1.00 42.59 91 GLU A O 1
ATOM 737 N N . ASN A 1 92 ? -37.257 -1.563 10.930 1.00 47.59 92 ASN A N 1
ATOM 738 C CA . ASN A 1 92 ? -38.475 -2.291 10.619 1.00 47.59 92 ASN A CA 1
ATOM 739 C C . ASN A 1 92 ? -39.514 -1.317 10.040 1.00 47.59 92 ASN A C 1
ATOM 741 O O . ASN A 1 92 ? -40.319 -0.743 10.773 1.00 47.59 92 ASN A O 1
ATOM 745 N N . LEU A 1 93 ? -39.536 -1.160 8.720 1.00 48.31 93 LEU A N 1
ATOM 746 C CA . LEU A 1 93 ? -40.694 -0.645 8.000 1.00 48.31 93 LEU A CA 1
ATOM 747 C C . LEU A 1 93 ? -41.696 -1.795 7.826 1.00 48.31 93 LEU A C 1
ATOM 749 O O . LEU A 1 93 ? -41.975 -2.246 6.719 1.00 48.31 93 LEU A O 1
ATOM 753 N N . GLU A 1 94 ? -42.218 -2.292 8.949 1.00 49.94 94 GLU A N 1
ATOM 754 C CA . GLU A 1 94 ? -43.513 -2.969 8.977 1.00 49.94 94 GLU A CA 1
ATOM 755 C C . GLU A 1 94 ? -44.591 -1.915 9.266 1.00 49.94 94 GLU A C 1
ATOM 757 O O . GLU A 1 94 ? -44.707 -1.412 10.382 1.00 49.94 94 GLU A O 1
ATOM 762 N N . SER A 1 95 ? -45.349 -1.533 8.240 1.00 45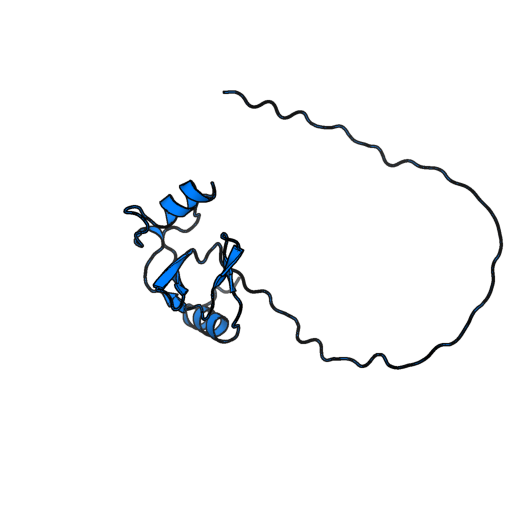.75 95 SER A N 1
ATOM 763 C CA . SER A 1 95 ? -46.774 -1.141 8.295 1.00 45.75 95 SER A CA 1
ATOM 764 C C . SER A 1 95 ? -47.199 -0.798 6.865 1.00 45.75 95 SER A C 1
ATOM 766 O O . SER A 1 95 ? -46.667 0.122 6.254 1.00 45.75 95 SER A O 1
ATOM 768 N N . GLU A 1 96 ? -47.851 -1.742 6.192 1.00 46.16 96 GLU A N 1
ATOM 769 C CA . GLU A 1 96 ? -49.315 -1.882 6.088 1.00 46.16 96 GLU A CA 1
ATOM 770 C C . GLU A 1 96 ? -49.914 -0.941 5.029 1.00 46.16 96 GLU A C 1
ATOM 772 O O . GLU A 1 96 ? -49.834 0.280 5.125 1.00 46.16 96 GLU A O 1
ATOM 777 N N . ASP A 1 97 ? -50.473 -1.591 4.004 1.00 47.81 97 ASP A N 1
ATOM 778 C CA . ASP A 1 97 ? -51.305 -1.072 2.919 1.00 47.81 97 ASP A CA 1
ATOM 779 C C . ASP A 1 97 ? -52.297 0.021 3.347 1.00 47.81 97 ASP A C 1
ATOM 781 O O . ASP A 1 97 ? -52.940 -0.103 4.386 1.00 47.81 97 ASP A O 1
ATOM 785 N N . GLU A 1 98 ? -52.561 0.983 2.456 1.00 43.34 98 GLU A N 1
ATOM 786 C CA . GLU A 1 98 ? -53.942 1.412 2.185 1.00 43.34 98 GLU A CA 1
ATOM 787 C C . GLU A 1 98 ? -54.075 1.997 0.759 1.00 43.34 98 GLU A C 1
ATOM 789 O O . GLU A 1 98 ? -53.221 2.739 0.274 1.00 43.34 98 GLU A O 1
ATOM 794 N N . GLU A 1 99 ? -55.136 1.560 0.081 1.00 41.84 99 GLU A N 1
ATOM 795 C CA . GLU A 1 99 ? -55.395 1.530 -1.366 1.00 41.84 99 GLU A CA 1
ATOM 796 C C . GLU A 1 99 ? -55.752 2.873 -2.056 1.00 41.84 99 GLU A C 1
ATOM 798 O O . GLU A 1 99 ? -56.281 3.795 -1.444 1.00 41.84 99 GLU A O 1
ATOM 803 N N . GLU A 1 100 ? -55.502 2.877 -3.379 1.00 48.41 100 GLU A N 1
ATOM 804 C CA . GLU A 1 100 ? -56.235 3.456 -4.535 1.00 48.41 100 GLU A CA 1
ATOM 805 C C . GLU A 1 100 ? -56.860 4.871 -4.502 1.00 48.41 100 GLU A C 1
ATOM 807 O O . GLU A 1 100 ? -57.650 5.201 -3.630 1.00 48.41 100 GLU A O 1
ATOM 812 N N . MET A 1 101 ? -56.669 5.637 -5.598 1.00 42.12 101 MET A N 1
ATOM 813 C CA . MET A 1 101 ? -57.784 6.151 -6.427 1.00 42.12 101 MET A CA 1
ATOM 814 C C . MET A 1 101 ? -57.339 6.613 -7.838 1.00 42.12 101 MET A C 1
ATOM 816 O O . MET A 1 101 ? -56.690 7.642 -7.991 1.00 42.12 101 MET A O 1
ATOM 820 N N . PHE A 1 102 ? -57.757 5.810 -8.823 1.00 39.66 102 PHE A N 1
ATOM 821 C CA . PHE A 1 102 ? -58.332 6.078 -10.156 1.00 39.66 102 PHE A CA 1
ATOM 822 C C . PHE A 1 102 ? -57.709 7.028 -11.206 1.00 39.66 102 PHE A C 1
ATOM 824 O O . PHE A 1 102 ? -57.349 8.176 -10.967 1.00 39.66 102 PHE A O 1
ATOM 831 N N . GLU A 1 103 ? -57.705 6.443 -12.408 1.00 60.00 103 GLU A N 1
ATOM 832 C CA . GLU A 1 103 ? -57.401 6.870 -13.777 1.00 60.00 103 GLU A CA 1
ATOM 833 C C . GLU A 1 103 ? -58.102 8.162 -14.237 1.00 60.00 103 GLU A C 1
ATOM 835 O O . GLU A 1 103 ? -59.223 8.422 -13.814 1.00 60.00 103 GLU A O 1
ATOM 840 N N . ASP A 1 104 ? -57.460 8.915 -15.146 1.00 42.00 104 ASP A N 1
ATOM 841 C CA . ASP A 1 104 ? -58.108 9.468 -16.353 1.00 42.00 104 ASP A CA 1
ATOM 842 C C . ASP A 1 104 ? -57.072 10.019 -17.376 1.00 42.00 104 ASP A C 1
ATOM 844 O O . ASP A 1 104 ? -56.355 10.983 -17.118 1.00 42.00 104 ASP A O 1
ATOM 848 N N . GLU A 1 105 ? -57.038 9.330 -18.527 1.00 43.38 105 GLU A N 1
ATOM 849 C CA . GLU A 1 105 ? -56.914 9.783 -19.933 1.00 43.38 105 GLU A CA 1
ATOM 850 C C . GLU A 1 105 ? -55.651 10.459 -20.555 1.00 43.38 105 GLU A C 1
ATOM 852 O O . GLU A 1 105 ? -55.234 11.555 -20.192 1.00 43.38 105 GLU A O 1
ATOM 857 N N . GLU A 1 106 ? -55.191 9.783 -21.634 1.00 43.31 106 GLU A N 1
ATOM 858 C CA . GLU A 1 106 ? -54.600 10.236 -22.927 1.00 43.31 106 GLU A CA 1
ATOM 859 C C . GLU A 1 106 ? -53.146 10.785 -22.968 1.00 43.31 106 GLU A C 1
ATOM 861 O O . GLU A 1 106 ? -52.816 11.808 -22.382 1.00 43.31 106 GLU A O 1
ATOM 866 N N . GLU A 1 107 ? -52.179 10.016 -23.518 1.00 39.47 107 GLU A N 1
ATOM 867 C CA . GLU A 1 107 ? -51.617 10.104 -24.906 1.00 39.47 107 GLU A CA 1
ATOM 868 C C . GLU A 1 107 ? -50.935 11.468 -25.210 1.00 39.47 107 GLU A C 1
ATOM 870 O O . GLU A 1 107 ? -51.530 12.515 -25.029 1.00 39.47 107 GLU A O 1
ATOM 875 N N . GLU A 1 108 ? -49.685 11.633 -25.664 1.00 38.94 108 GLU A N 1
ATOM 876 C CA . GLU A 1 108 ? -48.798 10.858 -26.538 1.00 38.94 108 GLU A CA 1
ATOM 877 C C . GLU A 1 108 ? -47.325 11.343 -26.393 1.00 38.94 108 GLU A C 1
ATOM 879 O O . GLU A 1 108 ? -47.037 12.456 -25.951 1.00 38.94 108 GLU A O 1
ATOM 884 N N . LEU A 1 109 ? -46.397 10.480 -26.827 1.00 50.66 109 LEU A N 1
ATOM 885 C CA . LEU A 1 109 ? -44.958 10.679 -27.076 1.00 50.66 109 LEU A CA 1
ATOM 886 C C . LEU A 1 109 ? -44.572 12.035 -27.705 1.00 50.66 109 LEU A C 1
ATOM 888 O O . LEU A 1 109 ? -45.153 12.376 -28.719 1.00 50.66 109 LEU A O 1
ATOM 892 N N . PHE A 1 110 ? -43.433 12.629 -27.305 1.00 31.64 110 PHE A N 1
ATOM 893 C CA . PHE A 1 110 ? -42.363 13.035 -28.243 1.00 31.64 110 PHE A CA 1
ATOM 894 C C . PHE A 1 110 ? -40.986 13.058 -27.550 1.00 31.64 110 PHE A C 1
ATOM 896 O O . PHE A 1 110 ? -40.791 13.670 -26.502 1.00 31.64 110 PHE A O 1
ATOM 903 N N . LYS A 1 111 ? -40.042 12.333 -28.162 1.00 48.25 111 LYS A N 1
ATOM 904 C CA . LYS A 1 111 ? -38.598 12.347 -27.892 1.00 48.25 111 LYS A CA 1
ATOM 905 C C . LYS A 1 111 ? -38.023 13.721 -28.235 1.00 48.25 111 LYS A C 1
ATOM 907 O O . LYS A 1 111 ? -38.473 14.307 -29.208 1.00 48.25 111 LYS A O 1
ATOM 912 N N . ASP A 1 112 ? -37.009 14.151 -27.489 1.00 42.59 112 ASP A N 1
ATOM 913 C CA . ASP A 1 112 ? -35.734 14.630 -28.041 1.00 42.59 112 ASP A CA 1
ATOM 914 C C . ASP A 1 112 ? -34.796 15.000 -26.886 1.00 42.59 112 ASP A C 1
ATOM 916 O O . ASP A 1 112 ? -34.988 16.002 -26.207 1.00 42.59 112 ASP A O 1
ATOM 920 N N . TYR A 1 113 ? -33.766 14.183 -26.664 1.00 42.38 113 TYR A N 1
ATOM 921 C CA . TYR A 1 113 ? -32.482 14.705 -26.211 1.00 42.38 113 TYR A CA 1
ATOM 922 C C . TYR A 1 113 ? -31.387 14.041 -27.038 1.00 42.38 113 TYR A C 1
ATOM 924 O O . TYR A 1 113 ? -31.295 12.817 -27.144 1.00 42.38 113 TYR A O 1
ATOM 932 N N . GLU A 1 114 ? -30.654 14.920 -27.703 1.00 42.09 114 GLU A N 1
ATOM 933 C CA . GLU A 1 114 ? -29.692 14.705 -28.769 1.00 42.09 114 GLU A CA 1
ATOM 934 C C . GLU A 1 114 ? -28.585 13.721 -28.378 1.00 42.09 114 GLU A C 1
ATOM 936 O O . GLU A 1 114 ? -27.916 13.858 -27.353 1.00 42.09 114 GLU A O 1
ATOM 941 N N . VAL A 1 115 ? -28.365 12.740 -29.253 1.00 46.19 115 VAL A N 1
ATOM 942 C CA . VAL A 1 115 ? -27.138 11.945 -29.301 1.00 46.19 115 VAL A CA 1
ATOM 943 C C . VAL A 1 115 ? -26.041 12.859 -29.848 1.00 46.19 115 VAL A C 1
ATOM 945 O O . VAL A 1 115 ? -25.958 13.058 -31.057 1.00 46.19 115 VAL A O 1
ATOM 948 N N . PHE A 1 116 ? -25.210 13.427 -28.975 1.00 43.62 116 PHE A N 1
ATOM 949 C CA . PHE A 1 116 ? -23.953 14.045 -29.397 1.00 43.62 116 PHE A CA 1
ATOM 950 C C . PHE A 1 116 ? -22.868 12.966 -29.503 1.00 43.62 116 PHE A C 1
ATOM 952 O O . PHE A 1 116 ? -22.325 12.505 -28.505 1.00 43.62 116 PHE A O 1
ATOM 959 N N . GLU A 1 117 ? -22.700 12.528 -30.751 1.00 44.84 117 GLU A N 1
ATOM 960 C CA . GLU A 1 117 ? -21.496 12.097 -31.478 1.00 44.84 117 GLU A CA 1
ATOM 961 C C . GLU A 1 117 ? -20.330 11.432 -30.714 1.00 44.84 117 GLU A C 1
ATOM 963 O O . GLU A 1 117 ? -19.699 11.995 -29.822 1.00 44.84 117 GLU A O 1
ATOM 968 N N . GLU A 1 118 ? -20.002 10.221 -31.178 1.00 49.03 118 GLU A N 1
ATOM 969 C CA . GLU A 1 118 ? -18.769 9.474 -30.923 1.00 49.03 118 GLU A CA 1
ATOM 970 C C . GLU A 1 118 ? -17.529 10.301 -31.318 1.00 49.03 118 GLU A C 1
ATOM 972 O O . GLU A 1 118 ? -17.294 10.546 -32.501 1.00 49.03 118 GLU A O 1
ATOM 977 N N . GLU A 1 119 ? -16.683 10.687 -30.358 1.00 49.22 119 GLU A N 1
ATOM 978 C CA . GLU A 1 119 ? -15.326 11.145 -30.681 1.00 49.22 119 GLU A CA 1
ATOM 979 C C . GLU A 1 119 ? -14.408 9.932 -30.918 1.00 49.22 119 GLU A C 1
ATOM 981 O O . GLU A 1 119 ? -14.015 9.211 -29.995 1.00 49.22 119 GLU A O 1
ATOM 986 N N . GLU A 1 120 ? -14.063 9.712 -32.190 1.00 47.47 120 GLU A N 1
ATOM 987 C CA . GLU A 1 120 ? -13.021 8.791 -32.645 1.00 47.47 120 GLU A CA 1
ATOM 988 C C . GLU A 1 120 ? -11.652 9.167 -32.041 1.00 47.47 120 GLU A C 1
ATOM 990 O O . GLU A 1 120 ? -11.034 10.169 -32.402 1.00 47.47 120 GLU A O 1
ATOM 995 N N . TYR A 1 121 ? -11.130 8.334 -31.138 1.00 53.22 121 TYR A N 1
ATOM 996 C CA . TYR A 1 121 ? -9.766 8.468 -30.619 1.00 53.22 121 TYR A CA 1
ATOM 997 C C . TYR A 1 121 ? -8.753 7.777 -31.556 1.00 53.22 121 TYR A C 1
ATOM 999 O O . TYR A 1 121 ? -8.630 6.550 -31.568 1.00 53.22 121 TYR A O 1
ATOM 1007 N N . GLU A 1 122 ? -7.972 8.552 -32.317 1.00 50.78 122 GLU A N 1
ATOM 1008 C CA . GLU A 1 122 ? -6.808 8.047 -33.062 1.00 50.78 122 GLU A CA 1
ATOM 1009 C C . GLU A 1 122 ? -5.562 7.933 -32.160 1.00 50.78 122 GLU A C 1
ATOM 1011 O O . GLU A 1 122 ? -5.000 8.926 -31.692 1.00 50.78 122 GLU A O 1
ATOM 1016 N N . PHE A 1 123 ? -5.052 6.712 -31.977 1.00 43.03 123 PHE A N 1
ATOM 1017 C CA . PHE A 1 123 ? -3.722 6.472 -31.409 1.00 43.03 123 PHE A CA 1
ATOM 1018 C C . PHE A 1 123 ? -2.636 6.690 -32.474 1.00 43.03 123 PHE A C 1
ATOM 1020 O O . PHE A 1 123 ? -2.553 5.940 -33.450 1.00 43.03 123 PHE A O 1
ATOM 1027 N N . ARG A 1 124 ? -1.735 7.660 -32.271 1.00 46.69 124 ARG A N 1
ATOM 1028 C CA . ARG A 1 124 ? -0.466 7.723 -33.021 1.00 46.69 124 ARG A CA 1
ATOM 1029 C C . ARG A 1 124 ? 0.577 6.804 -32.375 1.00 46.69 124 ARG A C 1
ATOM 1031 O O . ARG A 1 124 ? 0.747 6.825 -31.160 1.00 46.69 124 ARG A O 1
ATOM 1038 N N . ARG A 1 125 ? 1.218 5.989 -33.222 1.00 53.75 125 ARG A N 1
ATOM 1039 C CA . ARG A 1 125 ? 2.284 5.022 -32.897 1.00 53.75 125 ARG A CA 1
ATOM 1040 C C . ARG A 1 125 ? 3.584 5.682 -32.459 1.00 53.75 125 ARG A C 1
ATOM 1042 O O . ARG A 1 125 ? 3.900 6.755 -33.019 1.00 53.75 125 ARG A O 1
#